Protein AF-A0A2W5XWI0-F1 (afdb_monomer_lite)

Secondary structure (DSSP, 8-state):
-HHHHHHHH--------S-HHHHHHHHHHTTTS-HHHHHHHHHHHHHH--SHHHHHHS-HHHHHHHHGGGS-HHHHHHHHHHHHHHH-SS---GGGGGS-HHHHHHHHHHSTT--HHHHHHH-

Sequence (123 aa):
MRERLRATYGKPVMEVHGRPLDELVLTVLSQSTNDRNRDVAFQRLRARMPSWELVRDAPLRDVEEAIRPGGISVVKSRRIQALLHAIGDPLDLQWLRDIPVPEAQAFLCSLPGVGRKTAACVL

Structure (mmCIF, N/CA/C/O backbone):
data_AF-A0A2W5XWI0-F1
#
_entry.id   AF-A0A2W5XWI0-F1
#
loop_
_atom_site.group_PDB
_atom_site.id
_atom_site.type_symbol
_atom_site.label_atom_id
_atom_site.label_alt_id
_atom_site.label_comp_id
_atom_site.label_asym_id
_atom_site.label_entity_id
_atom_site.label_seq_id
_atom_site.pdbx_PDB_ins_code
_atom_site.Cartn_x
_atom_site.Cartn_y
_atom_site.Cartn_z
_atom_site.occupancy
_atom_site.B_iso_or_equiv
_atom_site.auth_seq_id
_atom_site.auth_comp_id
_atom_site.auth_asym_id
_atom_site.auth_atom_id
_atom_site.pdbx_PDB_model_num
ATOM 1 N N . MET A 1 1 ? 27.384 -15.149 -14.213 1.00 65.62 1 MET A N 1
ATOM 2 C CA . MET A 1 1 ? 26.627 -14.933 -12.951 1.00 65.62 1 MET A CA 1
ATOM 3 C C . MET A 1 1 ? 25.169 -15.390 -13.060 1.00 65.62 1 MET A C 1
ATOM 5 O O . MET A 1 1 ? 24.769 -16.255 -12.295 1.00 65.62 1 MET A O 1
ATOM 9 N N . ARG A 1 2 ? 24.383 -14.870 -14.021 1.00 72.56 2 ARG A N 1
ATOM 10 C CA . ARG A 1 2 ? 22.943 -15.187 -14.165 1.00 72.56 2 ARG A CA 1
ATOM 11 C C . ARG A 1 2 ? 22.637 -16.677 -14.396 1.00 72.56 2 ARG A C 1
ATOM 13 O O . ARG A 1 2 ? 21.682 -17.181 -13.822 1.00 72.56 2 ARG A O 1
ATOM 20 N N . GLU A 1 3 ? 23.446 -17.385 -15.183 1.00 81.12 3 GLU A N 1
ATOM 21 C CA . GLU A 1 3 ? 23.235 -18.817 -15.473 1.00 81.12 3 GLU A CA 1
ATOM 22 C C . GLU A 1 3 ? 23.514 -19.726 -14.276 1.00 81.12 3 GLU A C 1
ATOM 24 O O . GLU A 1 3 ? 22.737 -20.634 -14.011 1.00 81.12 3 GLU A O 1
ATOM 29 N N . ARG A 1 4 ? 24.558 -19.430 -13.489 1.00 82.69 4 ARG A N 1
ATOM 30 C CA . ARG A 1 4 ? 24.874 -20.181 -12.263 1.00 82.69 4 ARG A CA 1
ATOM 31 C C . ARG A 1 4 ? 23.747 -20.081 -11.234 1.00 82.69 4 ARG A C 1
ATOM 33 O O . ARG A 1 4 ? 23.364 -21.090 -10.666 1.00 82.69 4 ARG A O 1
ATOM 40 N N . LEU A 1 5 ? 23.170 -18.890 -11.052 1.00 85.62 5 LEU A N 1
ATOM 41 C CA . LEU A 1 5 ? 22.016 -18.708 -10.164 1.00 85.62 5 LEU A CA 1
ATOM 42 C C . LEU A 1 5 ? 20.786 -19.481 -10.657 1.00 85.62 5 LEU A C 1
ATOM 44 O O . LEU A 1 5 ? 20.112 -20.111 -9.852 1.00 85.62 5 LEU A O 1
ATOM 48 N N . ARG A 1 6 ? 20.522 -19.481 -11.971 1.00 86.69 6 ARG A N 1
ATOM 49 C CA . ARG A 1 6 ? 19.409 -20.247 -12.555 1.00 86.69 6 ARG A CA 1
ATOM 50 C C . ARG A 1 6 ? 19.599 -21.756 -12.431 1.00 86.69 6 ARG A C 1
ATOM 52 O O . ARG A 1 6 ? 18.625 -22.456 -12.196 1.00 86.69 6 ARG A O 1
ATOM 59 N N . ALA A 1 7 ? 20.826 -22.247 -12.574 1.00 84.19 7 ALA A N 1
ATOM 60 C CA . ALA A 1 7 ? 21.135 -23.662 -12.397 1.00 84.19 7 ALA A CA 1
ATOM 61 C C . ALA A 1 7 ? 20.950 -24.114 -10.938 1.00 84.19 7 ALA A C 1
ATOM 63 O O . ALA A 1 7 ? 20.507 -25.230 -10.702 1.00 84.19 7 ALA A O 1
ATOM 64 N N . THR A 1 8 ? 21.260 -23.250 -9.964 1.00 89.25 8 THR A N 1
ATOM 65 C CA . THR A 1 8 ? 21.138 -23.577 -8.534 1.00 89.25 8 THR A CA 1
ATOM 66 C C . THR A 1 8 ? 19.720 -23.394 -7.985 1.00 89.25 8 THR A C 1
ATOM 68 O O . THR A 1 8 ? 19.273 -24.220 -7.199 1.00 89.25 8 THR A O 1
ATOM 71 N N . TYR A 1 9 ? 19.016 -22.327 -8.377 1.00 83.69 9 TYR A N 1
ATOM 72 C CA . TYR A 1 9 ? 17.737 -21.923 -7.769 1.00 83.69 9 TYR A CA 1
ATOM 73 C C . TYR A 1 9 ? 16.538 -21.984 -8.730 1.00 83.69 9 TYR A C 1
ATOM 75 O O . TYR A 1 9 ? 15.422 -21.648 -8.344 1.00 83.69 9 TYR A O 1
ATOM 83 N N . GLY A 1 10 ? 16.751 -22.380 -9.987 1.00 84.81 10 GLY A N 1
ATOM 84 C CA . GLY A 1 10 ? 15.742 -22.306 -11.041 1.00 84.81 10 GLY A CA 1
ATOM 85 C C . GLY A 1 10 ? 15.595 -20.903 -11.641 1.00 84.81 10 GLY A C 1
ATOM 86 O O . GLY A 1 10 ? 16.211 -19.923 -11.211 1.00 84.81 10 GLY A O 1
ATOM 87 N N . LYS A 1 11 ? 14.776 -20.790 -12.693 1.00 76.75 11 LYS A N 1
ATOM 88 C CA . LYS A 1 11 ? 14.330 -19.485 -13.199 1.00 76.75 11 LYS A CA 1
ATOM 89 C C . LYS A 1 11 ? 13.174 -19.020 -12.304 1.00 76.75 11 LYS A C 1
ATOM 91 O O . LYS A 1 11 ? 12.185 -19.744 -12.236 1.00 76.75 11 LYS A O 1
ATOM 96 N N . PRO A 1 12 ? 13.259 -17.839 -11.666 1.00 71.75 12 PRO A N 1
ATOM 97 C CA . PRO A 1 12 ? 12.126 -17.289 -10.935 1.00 71.75 12 PRO A CA 1
ATOM 98 C C . PRO A 1 12 ? 10.937 -17.147 -11.887 1.00 71.75 12 PRO A C 1
ATOM 100 O O . PRO A 1 12 ? 11.062 -16.511 -12.940 1.00 71.75 12 PRO A O 1
ATOM 103 N N . VAL A 1 13 ? 9.817 -17.770 -11.536 1.00 68.00 13 VAL A N 1
ATOM 104 C CA . VAL A 1 13 ? 8.533 -17.542 -12.194 1.00 68.00 13 VAL A CA 1
ATOM 105 C C . VAL A 1 13 ? 7.830 -16.477 -11.367 1.00 68.00 13 VAL A C 1
ATOM 107 O O . VAL A 1 13 ? 7.523 -16.703 -10.202 1.00 68.00 13 VAL A O 1
ATOM 110 N N . MET A 1 14 ? 7.655 -15.294 -11.950 1.00 60.41 14 MET A N 1
ATOM 111 C CA . MET A 1 14 ? 6.839 -14.238 -11.360 1.00 60.41 14 MET A CA 1
ATOM 112 C C . MET A 1 14 ? 5.439 -14.410 -11.938 1.00 60.41 14 MET A C 1
ATOM 114 O O . MET A 1 14 ? 5.205 -14.061 -13.094 1.00 60.41 14 MET A O 1
ATOM 118 N N . GLU A 1 15 ? 4.536 -15.029 -11.183 1.00 58.22 15 GLU A N 1
ATOM 119 C CA . GLU A 1 15 ? 3.130 -15.059 -11.573 1.00 58.22 15 GLU A CA 1
ATOM 120 C C . GLU A 1 15 ? 2.534 -13.666 -11.376 1.00 58.22 15 GLU A C 1
ATOM 122 O O . GLU A 1 15 ? 2.628 -13.073 -10.302 1.00 58.22 15 GLU A O 1
ATOM 127 N N . VAL A 1 16 ? 1.931 -13.123 -12.432 1.00 58.66 16 VAL A N 1
ATOM 128 C CA . VAL A 1 16 ? 1.225 -11.846 -12.357 1.00 58.66 16 VAL A CA 1
ATOM 129 C C . VAL A 1 16 ? -0.123 -12.118 -11.691 1.00 58.66 16 VAL A C 1
ATOM 131 O O . VAL A 1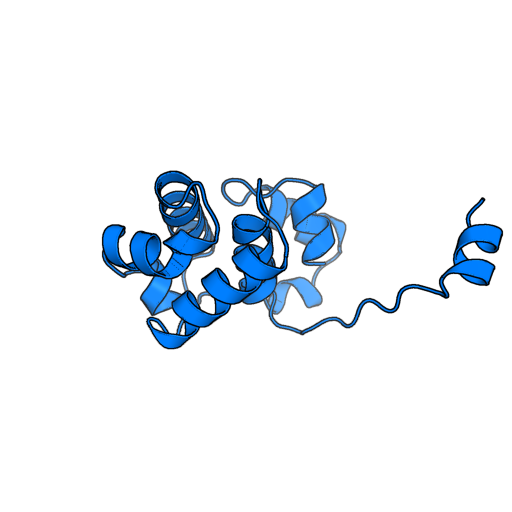 16 ? -1.054 -12.586 -12.341 1.00 58.66 16 VAL A O 1
ATOM 134 N N . HIS A 1 17 ? -0.252 -11.827 -10.392 1.00 63.44 17 HIS A N 1
ATOM 135 C CA . HIS A 1 17 ? -1.474 -12.100 -9.611 1.00 63.44 17 HIS A CA 1
ATOM 136 C C . HIS A 1 17 ? -2.715 -11.320 -10.082 1.00 63.44 17 HIS A C 1
ATOM 138 O O . HIS A 1 17 ? -3.818 -11.539 -9.579 1.00 63.44 17 HIS A O 1
ATOM 144 N N . GLY A 1 18 ? -2.536 -10.382 -11.017 1.00 68.38 18 GLY A N 1
ATOM 145 C CA . GLY A 1 18 ? -3.603 -9.637 -11.677 1.00 68.38 18 GLY A CA 1
ATOM 146 C C . GLY A 1 18 ? -4.350 -8.644 -10.784 1.00 68.38 18 GLY A C 1
ATOM 147 O O . GLY A 1 18 ? -5.416 -8.157 -11.162 1.00 68.38 18 GLY A O 1
ATOM 148 N N . ARG A 1 19 ? -3.797 -8.344 -9.607 1.00 83.62 19 ARG A N 1
ATOM 149 C CA . ARG A 1 19 ? -4.391 -7.484 -8.578 1.00 83.62 19 ARG A CA 1
ATOM 150 C C . ARG A 1 19 ? -3.407 -6.362 -8.211 1.00 83.62 19 ARG A C 1
ATOM 152 O O . ARG A 1 19 ? -2.778 -6.425 -7.160 1.00 83.62 19 ARG A O 1
ATOM 159 N N . PRO A 1 20 ? -3.240 -5.344 -9.077 1.00 87.19 20 PRO A N 1
ATOM 160 C CA . PRO A 1 20 ? -2.236 -4.288 -8.898 1.00 87.19 20 PRO A CA 1
ATOM 161 C C . PRO A 1 20 ? -2.403 -3.495 -7.592 1.00 87.19 20 PRO A C 1
ATOM 163 O O . PRO A 1 20 ? -1.414 -3.090 -6.985 1.00 87.19 20 PRO A O 1
ATOM 166 N N . LEU A 1 21 ? -3.640 -3.319 -7.113 1.00 91.94 21 LEU A N 1
ATOM 167 C CA . LEU A 1 21 ? -3.905 -2.699 -5.810 1.00 91.94 21 LEU A CA 1
ATOM 168 C C . LEU A 1 21 ? -3.410 -3.562 -4.643 1.00 91.94 21 LEU A C 1
ATOM 170 O O . LEU A 1 21 ? -2.788 -3.037 -3.719 1.00 91.94 21 LEU A O 1
ATOM 174 N N . ASP A 1 22 ? -3.635 -4.879 -4.705 1.00 93.00 22 ASP A N 1
ATOM 175 C CA . ASP A 1 22 ? -3.135 -5.817 -3.698 1.00 93.00 22 ASP A CA 1
ATOM 176 C C . ASP A 1 22 ? -1.604 -5.748 -3.635 1.00 93.00 22 ASP A C 1
ATOM 178 O O . ASP A 1 22 ? -1.049 -5.626 -2.545 1.00 93.00 22 ASP A O 1
ATOM 182 N N . GLU A 1 23 ? -0.929 -5.738 -4.788 1.00 89.75 23 GLU A N 1
ATOM 183 C CA . GLU A 1 23 ? 0.536 -5.657 -4.876 1.00 89.75 23 GLU A CA 1
ATOM 184 C C . GLU A 1 23 ? 1.095 -4.333 -4.338 1.00 89.75 23 GLU A C 1
ATOM 186 O O . GLU A 1 23 ? 2.095 -4.316 -3.609 1.00 89.75 23 GLU A O 1
ATOM 191 N N . LEU A 1 24 ? 0.433 -3.206 -4.622 1.00 91.19 24 LEU A N 1
ATOM 192 C CA . LEU A 1 24 ? 0.820 -1.913 -4.056 1.00 91.19 24 LEU A CA 1
ATOM 193 C C . LEU A 1 24 ? 0.725 -1.917 -2.531 1.00 91.19 24 LEU A C 1
ATOM 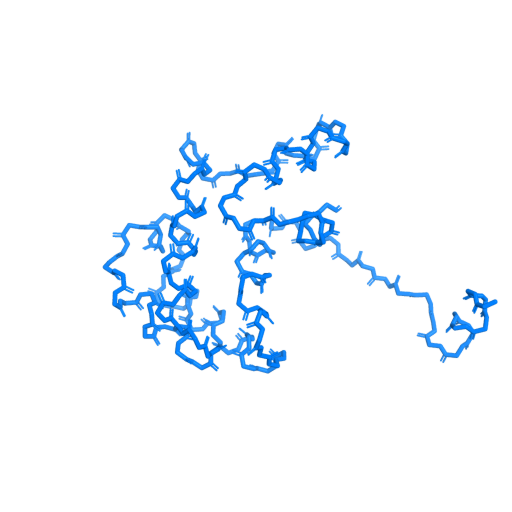195 O O . LEU A 1 24 ? 1.675 -1.520 -1.848 1.00 91.19 24 LEU A O 1
ATOM 199 N N . VAL A 1 25 ? -0.388 -2.406 -1.984 1.00 94.12 25 VAL A N 1
ATOM 200 C CA . VAL A 1 25 ? -0.588 -2.468 -0.533 1.00 94.12 25 VAL A CA 1
ATOM 201 C C . VAL A 1 25 ? 0.377 -3.465 0.110 1.00 94.12 25 VAL A C 1
ATOM 203 O O . VAL A 1 25 ? 1.009 -3.128 1.113 1.00 94.12 25 VAL A O 1
ATOM 206 N N . LEU A 1 26 ? 0.579 -4.647 -0.480 1.00 93.00 26 LEU A N 1
ATOM 207 C CA . LEU A 1 26 ? 1.575 -5.629 -0.034 1.00 93.00 26 LEU A CA 1
ATOM 208 C C . LEU A 1 26 ? 2.985 -5.038 -0.020 1.00 93.00 26 LEU A C 1
ATOM 210 O O . LEU A 1 26 ? 3.742 -5.275 0.924 1.00 93.00 26 LEU A O 1
ATOM 214 N N . THR A 1 27 ? 3.327 -4.211 -1.008 1.00 90.44 27 THR A N 1
ATOM 215 C CA . THR A 1 27 ? 4.634 -3.553 -1.058 1.00 90.44 27 THR A CA 1
ATOM 216 C C . THR A 1 27 ? 4.790 -2.473 0.012 1.00 90.44 27 THR A C 1
ATOM 218 O O . THR A 1 27 ? 5.888 -2.274 0.532 1.00 90.44 27 THR A O 1
ATOM 221 N N . VAL A 1 28 ? 3.721 -1.770 0.396 1.00 92.75 28 VAL A N 1
ATOM 222 C CA . VAL A 1 28 ? 3.770 -0.876 1.567 1.00 92.75 28 VAL A CA 1
ATOM 223 C C . VAL A 1 28 ? 3.918 -1.689 2.855 1.00 92.75 28 VAL A C 1
ATOM 225 O O . VAL A 1 28 ? 4.727 -1.347 3.722 1.00 92.75 28 VAL A O 1
ATOM 228 N N . LEU A 1 29 ? 3.189 -2.801 2.970 1.00 95.06 29 LEU A N 1
ATOM 229 C CA . LEU A 1 29 ? 3.241 -3.677 4.137 1.00 95.06 29 LEU A CA 1
ATOM 230 C C . LEU A 1 29 ? 4.600 -4.361 4.309 1.00 95.06 29 LEU A C 1
ATOM 232 O O . LEU A 1 29 ? 5.011 -4.539 5.454 1.00 95.06 29 LEU A O 1
ATOM 236 N N . SER A 1 30 ? 5.319 -4.675 3.228 1.00 92.44 30 SER A N 1
ATOM 237 C CA . SER A 1 30 ? 6.628 -5.349 3.260 1.00 92.44 30 SER A CA 1
ATOM 238 C C . SER A 1 30 ? 7.786 -4.468 3.746 1.00 92.44 30 SER A C 1
ATOM 240 O O . SER A 1 30 ? 8.858 -4.973 4.076 1.00 92.44 30 SER A O 1
ATOM 242 N N . GLN A 1 31 ? 7.588 -3.150 3.843 1.00 90.12 31 GLN A N 1
ATOM 243 C CA . GLN A 1 31 ? 8.634 -2.226 4.290 1.00 90.12 31 GLN A CA 1
ATOM 244 C C . GLN A 1 31 ? 8.990 -2.479 5.762 1.00 90.12 31 GLN A C 1
ATOM 246 O O . GLN A 1 31 ? 8.121 -2.440 6.632 1.00 90.12 31 GLN A O 1
ATOM 251 N N . SER A 1 32 ? 10.273 -2.712 6.051 1.00 92.69 32 SER A N 1
ATOM 252 C CA . SER A 1 32 ? 10.796 -2.894 7.417 1.00 92.69 32 SER A CA 1
ATOM 253 C C . SER A 1 32 ? 10.096 -4.001 8.224 1.00 92.69 32 SER A C 1
ATOM 255 O O . SER A 1 32 ? 9.856 -3.846 9.420 1.00 92.69 32 SER A O 1
ATOM 257 N N . THR A 1 33 ? 9.733 -5.112 7.575 1.00 94.25 33 THR A N 1
ATOM 258 C CA . THR A 1 33 ? 9.136 -6.288 8.226 1.00 94.25 33 THR A CA 1
ATOM 259 C C . THR A 1 33 ? 9.569 -7.580 7.529 1.00 94.25 33 THR A C 1
ATOM 261 O O . THR A 1 33 ? 10.299 -7.537 6.542 1.00 94.25 33 THR A O 1
ATOM 264 N N . ASN A 1 34 ? 9.139 -8.730 8.048 1.00 94.25 34 ASN A N 1
ATOM 265 C CA . ASN A 1 34 ? 9.317 -10.027 7.392 1.00 94.25 34 ASN A CA 1
ATOM 266 C C . ASN A 1 34 ? 8.032 -10.466 6.669 1.00 94.25 34 ASN A C 1
ATOM 268 O O . ASN A 1 34 ? 6.940 -9.975 6.966 1.00 94.25 34 ASN A O 1
ATOM 272 N N . ASP A 1 35 ? 8.163 -11.427 5.755 1.00 93.25 35 ASP A N 1
ATOM 273 C CA . ASP A 1 35 ? 7.053 -11.891 4.916 1.00 93.25 35 ASP A CA 1
ATOM 274 C C . ASP A 1 35 ? 5.886 -12.459 5.730 1.00 93.25 35 ASP A C 1
ATOM 276 O O . ASP A 1 35 ? 4.736 -12.119 5.470 1.00 93.25 35 ASP A O 1
ATOM 280 N N . ARG A 1 36 ? 6.163 -13.219 6.797 1.00 96.00 36 ARG A N 1
ATOM 281 C CA . ARG A 1 36 ? 5.116 -13.762 7.677 1.00 96.00 36 ARG A CA 1
ATOM 282 C C . ARG A 1 36 ? 4.257 -12.652 8.289 1.00 96.00 36 ARG A C 1
ATOM 284 O O . ARG A 1 36 ? 3.033 -12.743 8.289 1.00 96.00 36 ARG A O 1
ATOM 291 N N . ASN A 1 37 ? 4.884 -11.603 8.812 1.00 97.00 37 ASN A N 1
ATOM 292 C CA . ASN A 1 37 ? 4.189 -10.478 9.434 1.00 97.00 37 ASN A CA 1
ATOM 293 C C . ASN A 1 37 ? 3.441 -9.621 8.408 1.00 97.00 37 ASN A C 1
ATOM 295 O O . ASN A 1 37 ? 2.333 -9.161 8.691 1.00 97.00 37 ASN A O 1
ATOM 299 N N . ARG A 1 38 ? 4.026 -9.430 7.219 1.00 96.81 38 ARG A N 1
ATOM 300 C CA . ARG A 1 38 ? 3.372 -8.784 6.074 1.00 96.81 38 ARG A CA 1
ATOM 301 C C . ARG A 1 38 ? 2.092 -9.527 5.691 1.00 96.81 38 ARG A C 1
ATOM 303 O O . ARG A 1 38 ? 1.043 -8.896 5.592 1.00 96.81 38 ARG A O 1
ATOM 310 N N . ASP A 1 39 ? 2.164 -10.845 5.531 1.00 96.50 39 ASP A N 1
ATOM 311 C CA . ASP A 1 39 ? 1.040 -11.662 5.069 1.00 96.50 39 ASP A CA 1
ATOM 312 C C . ASP A 1 39 ? -0.080 -11.710 6.114 1.00 96.50 39 ASP A C 1
ATOM 314 O O . ASP A 1 39 ? -1.249 -11.524 5.777 1.00 96.50 39 ASP A O 1
ATOM 318 N N . VAL A 1 40 ? 0.267 -11.845 7.399 1.00 97.94 40 VAL A N 1
ATOM 319 C CA . VAL A 1 40 ? -0.704 -11.754 8.504 1.00 97.94 40 VAL A CA 1
ATOM 320 C C . VAL A 1 40 ? -1.389 -10.383 8.530 1.00 97.94 40 VAL A C 1
ATOM 322 O O . VAL A 1 40 ? -2.606 -10.309 8.709 1.00 97.94 40 VAL A O 1
ATOM 325 N N . ALA A 1 41 ? -0.640 -9.291 8.347 1.00 98.06 41 ALA A N 1
ATOM 326 C CA . ALA A 1 41 ? -1.208 -7.944 8.293 1.00 98.06 41 ALA A CA 1
ATOM 327 C C . ALA A 1 41 ? -2.150 -7.767 7.093 1.00 98.06 41 ALA A C 1
ATOM 329 O O . ALA A 1 41 ? -3.245 -7.228 7.253 1.00 98.06 41 ALA A O 1
ATOM 330 N N . PHE A 1 42 ? -1.760 -8.257 5.913 1.00 97.88 42 PHE A N 1
ATOM 331 C CA . PHE A 1 42 ? -2.584 -8.197 4.708 1.00 97.88 42 PHE A CA 1
ATOM 332 C C . PHE A 1 42 ? -3.884 -8.992 4.869 1.00 97.88 42 PHE A C 1
ATOM 334 O O . PHE A 1 42 ? -4.966 -8.462 4.622 1.00 97.88 42 PHE A O 1
ATOM 341 N N . GLN A 1 43 ? -3.805 -10.233 5.356 1.00 97.88 43 GLN A N 1
ATOM 342 C CA . GLN A 1 43 ? -4.981 -11.076 5.584 1.00 97.88 43 GLN A CA 1
ATOM 343 C C . GLN A 1 43 ? -5.950 -10.441 6.589 1.00 97.88 43 GLN A C 1
ATOM 345 O O . GLN A 1 43 ? -7.150 -10.385 6.328 1.00 97.88 43 GLN A O 1
ATOM 350 N N . ARG A 1 44 ? -5.443 -9.895 7.704 1.00 98.38 44 ARG A N 1
ATOM 351 C CA . ARG A 1 44 ? -6.263 -9.169 8.691 1.00 98.38 44 ARG A CA 1
ATOM 352 C C . ARG A 1 44 ? -6.931 -7.934 8.095 1.00 98.38 44 ARG A C 1
ATOM 354 O O . ARG A 1 44 ? -8.109 -7.702 8.359 1.00 98.38 44 ARG A O 1
ATOM 361 N N . LEU A 1 45 ? -6.194 -7.157 7.297 1.00 98.38 45 LEU A N 1
ATOM 362 C CA . LEU A 1 45 ? -6.720 -5.978 6.609 1.00 98.38 45 LEU A CA 1
ATOM 363 C C . LEU A 1 45 ? -7.886 -6.358 5.695 1.00 98.38 45 LEU A C 1
ATOM 365 O O . LEU A 1 45 ? -8.970 -5.807 5.849 1.00 98.38 45 LEU A O 1
ATOM 369 N N . ARG A 1 46 ? -7.691 -7.346 4.815 1.00 97.31 46 ARG A N 1
ATOM 370 C CA . ARG A 1 46 ? -8.716 -7.805 3.864 1.00 97.31 46 ARG A CA 1
ATOM 371 C C . ARG A 1 46 ? -9.908 -8.482 4.540 1.00 97.31 46 ARG A C 1
ATOM 373 O O . ARG A 1 46 ? -11.027 -8.332 4.067 1.00 97.31 46 ARG A O 1
ATOM 380 N N . ALA A 1 47 ? -9.696 -9.189 5.651 1.00 97.75 47 ALA A N 1
ATOM 381 C CA . ALA A 1 47 ? -10.784 -9.797 6.417 1.00 97.75 47 ALA A CA 1
ATOM 382 C C . ALA A 1 47 ? -11.675 -8.746 7.100 1.00 97.75 47 ALA A C 1
ATOM 384 O O . ALA A 1 47 ? -12.891 -8.905 7.144 1.00 97.75 47 ALA A O 1
ATOM 385 N N . ARG A 1 48 ? -11.079 -7.665 7.627 1.00 97.69 48 ARG A N 1
ATOM 386 C CA . ARG A 1 48 ? -11.818 -6.583 8.297 1.00 97.69 48 ARG A CA 1
ATOM 387 C C . ARG A 1 48 ? -12.422 -5.578 7.313 1.00 97.69 48 ARG A C 1
ATOM 389 O O . ARG A 1 48 ? -13.478 -5.021 7.591 1.00 97.69 48 ARG A O 1
ATOM 396 N N . MET A 1 49 ? -11.744 -5.330 6.196 1.00 97.88 49 MET A N 1
ATOM 397 C CA . MET A 1 49 ? -12.121 -4.369 5.156 1.00 97.88 49 MET A CA 1
ATOM 398 C C . MET A 1 49 ? -12.027 -5.059 3.782 1.00 97.88 49 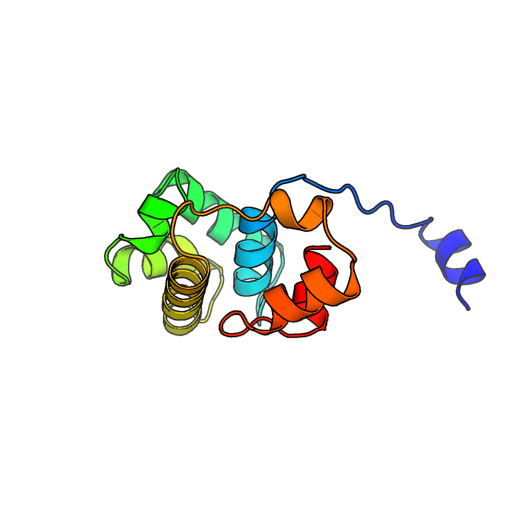MET A C 1
ATOM 400 O O . MET A 1 49 ? -10.973 -5.022 3.141 1.00 97.88 49 MET A O 1
ATOM 404 N N . PRO A 1 50 ? -13.115 -5.717 3.329 1.00 95.56 50 PRO A N 1
ATOM 405 C CA . PRO A 1 50 ? -13.102 -6.540 2.115 1.00 95.56 50 PRO A CA 1
ATOM 406 C C . PRO A 1 50 ? -12.929 -5.779 0.797 1.00 95.56 50 PRO A C 1
ATOM 408 O O . PRO A 1 50 ? -12.647 -6.406 -0.223 1.00 95.56 50 PRO A O 1
ATOM 411 N N . SER A 1 51 ? -13.078 -4.454 0.775 1.00 96.06 51 SER A N 1
ATOM 412 C CA . SER A 1 51 ? -12.853 -3.628 -0.417 1.00 96.06 51 SER A CA 1
ATOM 413 C C . SER A 1 51 ? -11.787 -2.567 -0.157 1.00 96.06 51 SER A C 1
ATOM 415 O O . SER A 1 51 ? -11.503 -2.218 0.991 1.00 96.06 51 SER A O 1
ATOM 417 N N . TRP A 1 52 ? -11.145 -2.089 -1.221 1.00 97.00 52 TRP A N 1
ATOM 418 C CA . TRP A 1 52 ? -10.101 -1.074 -1.085 1.00 97.00 52 TRP A CA 1
ATOM 419 C C . TRP A 1 52 ? -10.685 0.303 -0.752 1.00 97.00 52 TRP A C 1
ATOM 421 O O . TRP A 1 52 ? -10.061 1.063 -0.020 1.00 97.00 52 TRP A O 1
ATOM 431 N N . GLU A 1 53 ? -11.919 0.572 -1.163 1.00 97.12 53 GLU A N 1
ATOM 432 C CA . GLU A 1 53 ? -12.708 1.742 -0.769 1.00 97.12 53 GLU A CA 1
ATOM 433 C C . GLU A 1 53 ? -12.967 1.729 0.741 1.00 97.12 53 GLU A C 1
ATOM 435 O O . GLU A 1 53 ? -12.748 2.733 1.410 1.00 97.12 53 GLU A O 1
ATOM 440 N N . LEU A 1 54 ? -13.311 0.568 1.318 1.00 97.88 54 LEU A N 1
ATOM 441 C CA . LEU A 1 54 ? -13.449 0.439 2.772 1.00 97.88 54 LEU A CA 1
ATOM 442 C C . LEU A 1 54 ? -12.134 0.726 3.503 1.00 97.88 54 LEU A C 1
ATOM 444 O O . LEU A 1 54 ? -12.158 1.335 4.565 1.00 97.88 54 LEU A O 1
ATOM 448 N N . VAL A 1 55 ? -10.985 0.318 2.954 1.00 98.25 55 VAL A N 1
ATOM 449 C CA . VAL A 1 55 ? -9.675 0.654 3.541 1.00 98.25 55 VAL A CA 1
ATOM 450 C C . VAL A 1 55 ? -9.386 2.153 3.424 1.00 98.25 55 VAL A C 1
ATOM 452 O O . VAL A 1 55 ? -8.901 2.756 4.383 1.00 98.25 55 VAL A O 1
ATOM 455 N N . ARG A 1 56 ? -9.674 2.752 2.264 1.00 98.00 56 ARG A N 1
ATOM 456 C CA . ARG A 1 56 ? -9.488 4.182 1.989 1.00 98.00 56 ARG A CA 1
ATOM 457 C C . ARG A 1 56 ? -10.303 5.041 2.958 1.00 98.00 56 ARG A C 1
ATOM 459 O O . ARG A 1 56 ? -9.743 5.944 3.567 1.00 98.00 56 ARG A O 1
ATOM 466 N N . ASP A 1 57 ? -11.574 4.697 3.149 1.00 97.81 57 ASP A N 1
ATOM 467 C CA . ASP A 1 57 ? -12.548 5.547 3.840 1.00 97.81 57 ASP A CA 1
ATOM 468 C C . ASP A 1 57 ? -12.717 5.200 5.335 1.00 97.81 57 ASP A C 1
ATOM 470 O O . ASP A 1 57 ? -13.354 5.943 6.085 1.00 97.81 57 ASP A O 1
ATOM 474 N N . ALA A 1 58 ? -12.137 4.089 5.808 1.00 98.19 58 ALA A N 1
ATOM 475 C CA . ALA A 1 58 ? -12.177 3.710 7.219 1.00 98.19 58 ALA A CA 1
ATOM 476 C C . ALA A 1 58 ? -11.456 4.724 8.131 1.00 98.19 58 ALA A C 1
ATOM 478 O O . ALA A 1 58 ? -10.484 5.371 7.726 1.00 98.19 58 ALA A O 1
ATOM 479 N N . PRO A 1 59 ? -11.834 4.808 9.422 1.00 98.56 59 PRO A N 1
ATOM 480 C CA . PRO A 1 59 ? -11.032 5.517 10.408 1.00 98.56 59 PRO A CA 1
ATOM 481 C C . PRO A 1 59 ? -9.589 5.000 10.407 1.00 98.56 59 PRO A C 1
ATOM 483 O O . PRO A 1 59 ? -9.355 3.797 10.518 1.00 98.56 59 PRO A O 1
ATOM 486 N N . LEU A 1 60 ? -8.609 5.908 10.365 1.00 98.44 60 LEU A N 1
ATOM 487 C CA . LEU A 1 60 ? -7.183 5.557 10.293 1.00 98.44 60 LEU A CA 1
ATOM 488 C C . LEU A 1 60 ? -6.761 4.521 11.356 1.00 98.44 60 LEU A C 1
ATOM 490 O O . LEU A 1 60 ? -5.980 3.614 11.070 1.00 98.44 60 LEU A O 1
ATOM 494 N N . ARG A 1 61 ? -7.314 4.633 12.573 1.00 98.31 61 ARG A N 1
ATOM 495 C CA . ARG A 1 61 ? -7.071 3.706 13.694 1.00 98.31 61 ARG A CA 1
ATOM 496 C C . ARG A 1 61 ? -7.472 2.258 13.388 1.00 98.31 61 ARG A C 1
ATOM 498 O O . ARG A 1 61 ? -6.849 1.329 13.890 1.00 98.31 61 ARG A O 1
ATOM 505 N N . ASP A 1 62 ? -8.501 2.057 12.569 1.00 98.56 62 ASP A N 1
ATOM 506 C CA . ASP A 1 62 ? -9.014 0.728 12.239 1.00 98.56 62 ASP A CA 1
ATOM 507 C C . ASP A 1 62 ? -8.116 0.037 11.214 1.00 98.56 62 ASP A C 1
ATOM 509 O O . ASP A 1 62 ? -7.832 -1.157 11.352 1.00 98.56 62 ASP A O 1
ATOM 513 N N . VAL A 1 63 ? -7.600 0.803 10.246 1.00 98.62 63 VAL A N 1
ATOM 514 C CA . VAL A 1 63 ? -6.554 0.348 9.319 1.00 98.62 63 VAL A CA 1
ATOM 515 C C . VAL A 1 63 ? -5.276 0.029 10.086 1.00 98.62 63 VAL A C 1
ATOM 517 O O . VAL A 1 63 ? -4.698 -1.040 9.898 1.00 98.62 63 VAL A O 1
ATOM 520 N N . GLU A 1 64 ? -4.857 0.921 10.987 1.00 98.56 64 GLU A N 1
ATOM 521 C CA . GLU A 1 64 ? -3.671 0.733 11.822 1.00 98.56 64 GLU A CA 1
ATOM 522 C C . GLU A 1 64 ? -3.737 -0.559 12.649 1.00 98.56 64 GLU A C 1
ATOM 524 O O . GLU A 1 64 ? -2.799 -1.360 12.606 1.00 98.56 64 GLU A O 1
ATOM 529 N N . GLU A 1 65 ? -4.842 -0.803 13.359 1.00 98.50 65 GLU A N 1
ATOM 530 C CA . GLU A 1 65 ? -4.996 -2.010 14.181 1.00 98.50 65 GLU A CA 1
ATOM 531 C C . GLU A 1 65 ? -5.047 -3.285 13.328 1.00 98.50 65 GLU A C 1
ATOM 533 O O . GLU A 1 65 ? -4.520 -4.338 13.714 1.00 98.50 65 GLU A O 1
ATOM 538 N N . ALA A 1 66 ? -5.647 -3.216 12.136 1.00 98.31 66 ALA A N 1
ATOM 539 C CA . ALA A 1 66 ? -5.668 -4.352 11.223 1.00 98.31 66 ALA A CA 1
ATOM 540 C C . ALA A 1 66 ? -4.244 -4.766 10.815 1.00 98.31 66 ALA A C 1
ATOM 542 O O . ALA A 1 66 ? -3.924 -5.959 10.846 1.00 98.31 66 ALA A O 1
ATOM 543 N N . ILE A 1 67 ? -3.376 -3.789 10.531 1.00 98.38 67 ILE A N 1
ATOM 544 C CA . ILE A 1 67 ? -2.011 -4.017 10.032 1.00 98.38 67 ILE A CA 1
ATOM 545 C C . ILE A 1 67 ? -0.933 -4.044 11.123 1.00 98.38 67 ILE A C 1
ATOM 547 O O . ILE A 1 67 ? 0.248 -4.181 10.801 1.00 98.38 67 ILE A O 1
ATOM 551 N N . ARG A 1 68 ? -1.305 -3.943 12.406 1.00 97.88 68 ARG A N 1
ATOM 552 C CA . ARG A 1 68 ? -0.376 -3.900 13.552 1.00 97.88 68 ARG A CA 1
ATOM 553 C C . ARG A 1 68 ? 0.734 -4.968 13.526 1.00 97.88 68 ARG A C 1
ATOM 555 O O . ARG A 1 68 ? 1.881 -4.606 13.793 1.00 97.88 68 ARG A O 1
ATOM 562 N N . PRO A 1 69 ? 0.480 -6.238 13.137 1.00 97.50 69 PRO A N 1
ATOM 563 C CA . PRO A 1 69 ? 1.535 -7.255 13.023 1.00 97.50 69 PRO A CA 1
ATOM 564 C C . PRO A 1 69 ? 2.650 -6.905 12.027 1.00 97.50 69 PRO A C 1
ATOM 566 O O . PRO A 1 69 ? 3.779 -7.359 12.184 1.00 97.50 69 PRO A O 1
ATOM 569 N N . GLY A 1 70 ? 2.356 -6.074 11.024 1.00 94.94 70 GLY A N 1
ATOM 570 C CA . GLY A 1 70 ? 3.299 -5.652 9.993 1.00 94.94 70 GLY A CA 1
ATOM 571 C C . GLY A 1 70 ? 4.358 -4.656 10.474 1.00 94.94 70 GLY A C 1
ATOM 572 O O . GLY A 1 70 ? 5.293 -4.393 9.721 1.00 94.94 70 GLY A O 1
ATOM 573 N N . GLY A 1 71 ? 4.244 -4.117 11.695 1.00 94.56 71 GLY A N 1
ATOM 574 C CA . GLY A 1 71 ? 5.181 -3.142 12.262 1.00 94.56 71 GLY A CA 1
ATOM 575 C C . GLY A 1 71 ? 5.077 -1.746 11.631 1.00 94.56 71 GLY A C 1
ATOM 576 O O . GLY A 1 71 ? 4.670 -1.595 10.480 1.00 94.56 71 GLY A O 1
ATOM 577 N N . ILE A 1 72 ? 5.448 -0.711 12.396 1.00 95.94 72 ILE A N 1
ATOM 578 C CA . ILE A 1 72 ? 5.353 0.712 11.998 1.00 95.94 72 ILE A CA 1
ATOM 579 C C . ILE A 1 72 ? 3.948 1.064 11.451 1.00 95.94 72 ILE A C 1
ATOM 581 O O . ILE A 1 72 ? 3.792 1.792 10.467 1.00 95.94 72 ILE A O 1
ATOM 585 N N . SER A 1 73 ? 2.909 0.507 12.082 1.00 96.88 73 SER A N 1
ATOM 586 C CA . SER A 1 73 ? 1.524 0.543 11.600 1.00 96.88 73 SER A CA 1
ATOM 587 C C . SER A 1 73 ? 0.988 1.961 11.432 1.00 96.88 73 SER A C 1
ATOM 589 O O . SER A 1 73 ? 0.329 2.217 10.434 1.00 96.88 73 SER A O 1
ATOM 591 N N . VAL A 1 74 ? 1.340 2.893 12.326 1.00 97.25 74 VAL A N 1
ATOM 592 C CA . VAL A 1 74 ? 0.952 4.316 12.245 1.00 97.25 74 VAL A CA 1
ATOM 593 C C . VAL A 1 74 ? 1.382 4.955 10.918 1.00 97.25 74 VAL A C 1
ATOM 595 O O . VAL A 1 74 ? 0.642 5.727 10.312 1.00 97.25 74 VAL A O 1
ATOM 598 N N . VAL A 1 75 ? 2.601 4.657 10.455 1.00 96.44 75 VAL A N 1
ATOM 599 C CA . VAL A 1 75 ? 3.134 5.221 9.204 1.00 96.44 75 VAL A CA 1
ATOM 600 C C . VAL A 1 75 ? 2.518 4.505 8.007 1.00 96.44 75 VAL A C 1
ATOM 602 O O . VAL A 1 75 ? 2.120 5.149 7.036 1.00 96.44 75 VAL A O 1
ATOM 605 N N . LYS A 1 76 ? 2.416 3.173 8.075 1.00 96.12 76 LYS A N 1
ATOM 606 C CA . LYS A 1 76 ? 1.876 2.359 6.981 1.00 96.12 76 LYS A CA 1
ATOM 607 C C . LYS A 1 76 ? 0.394 2.622 6.735 1.00 96.12 76 LYS A C 1
ATOM 609 O O . LYS A 1 76 ? 0.014 2.724 5.576 1.00 96.12 76 LYS A O 1
ATOM 614 N N . SER A 1 77 ? -0.423 2.787 7.775 1.00 97.88 77 SER A N 1
ATOM 615 C CA . SER A 1 77 ? -1.861 3.050 7.638 1.00 97.88 77 SER A CA 1
ATOM 616 C C . SER A 1 77 ? -2.111 4.362 6.896 1.00 97.88 77 SER A C 1
ATOM 618 O O . SER A 1 77 ? -2.835 4.375 5.902 1.00 97.88 77 SER A O 1
ATOM 620 N N . ARG A 1 78 ? -1.410 5.434 7.291 1.00 97.50 78 ARG A N 1
ATOM 621 C CA . ARG A 1 78 ? -1.470 6.742 6.615 1.00 97.50 78 ARG A CA 1
ATOM 622 C C . ARG A 1 78 ? -1.030 6.644 5.162 1.00 97.50 78 ARG A C 1
ATOM 624 O O . ARG A 1 78 ? -1.663 7.224 4.288 1.00 97.50 78 ARG A O 1
ATOM 631 N N . ARG A 1 79 ? 0.052 5.906 4.898 1.00 95.69 79 ARG A N 1
ATOM 632 C CA . ARG A 1 79 ? 0.592 5.738 3.546 1.00 95.69 79 ARG A CA 1
ATOM 633 C C . ARG A 1 79 ? -0.347 4.948 2.641 1.00 95.69 79 ARG A C 1
ATOM 635 O O . ARG A 1 79 ? -0.525 5.342 1.496 1.00 95.69 79 ARG A O 1
ATOM 642 N N . ILE A 1 80 ? -0.950 3.873 3.152 1.00 96.75 80 ILE A N 1
ATOM 643 C CA . ILE A 1 80 ? -1.944 3.079 2.421 1.00 96.75 80 ILE A CA 1
ATOM 644 C C . ILE A 1 80 ? -3.135 3.963 2.052 1.00 96.75 80 ILE A C 1
ATOM 646 O O . ILE A 1 80 ? -3.466 4.049 0.877 1.00 96.75 80 ILE A O 1
ATOM 650 N N . GLN A 1 81 ? -3.734 4.674 3.012 1.00 97.88 81 GLN A N 1
ATOM 651 C CA . GLN A 1 81 ? -4.881 5.537 2.714 1.00 97.88 81 GLN A CA 1
ATOM 652 C C . GLN A 1 81 ? -4.520 6.672 1.750 1.00 97.88 81 GLN A C 1
ATOM 654 O O . GLN A 1 81 ? -5.242 6.894 0.784 1.00 97.88 81 GLN A O 1
ATOM 659 N N . ALA A 1 82 ? -3.376 7.339 1.939 1.00 96.81 82 ALA A N 1
ATOM 660 C CA . ALA A 1 82 ? -2.914 8.382 1.020 1.00 96.81 82 ALA A CA 1
ATOM 661 C C . ALA A 1 82 ? -2.712 7.859 -0.411 1.00 96.81 82 ALA A C 1
ATOM 663 O O . ALA A 1 82 ? -3.054 8.547 -1.368 1.00 96.81 82 ALA A O 1
ATOM 664 N N . LEU A 1 83 ? -2.182 6.642 -0.558 1.00 95.50 83 LEU A N 1
ATOM 665 C CA . LEU A 1 83 ? -2.026 5.987 -1.853 1.00 95.50 83 LEU A CA 1
ATOM 666 C C . LEU A 1 83 ? -3.387 5.702 -2.497 1.00 95.50 83 LEU A C 1
ATOM 668 O O . LEU A 1 83 ? -3.580 6.045 -3.657 1.00 95.50 83 LEU A O 1
ATOM 672 N N . LEU A 1 84 ? -4.334 5.126 -1.752 1.00 96.50 84 LEU A N 1
ATOM 673 C CA . LEU A 1 84 ? -5.672 4.823 -2.272 1.00 96.50 84 LEU A CA 1
ATOM 674 C C . LEU A 1 84 ? -6.443 6.100 -2.644 1.00 96.50 84 LEU A C 1
ATOM 676 O O . LEU A 1 84 ? -7.103 6.136 -3.676 1.00 96.50 84 LEU A O 1
ATOM 680 N N . HIS A 1 85 ? -6.310 7.177 -1.865 1.00 96.62 85 HIS A N 1
ATOM 681 C CA . HIS A 1 85 ? -6.869 8.482 -2.228 1.00 96.62 85 HIS A CA 1
ATOM 682 C C . HIS A 1 85 ? -6.224 9.080 -3.483 1.00 96.62 85 HIS A C 1
ATOM 684 O O . HIS A 1 85 ? -6.928 9.687 -4.283 1.00 96.62 85 HIS A O 1
ATOM 690 N N . ALA A 1 86 ? -4.912 8.910 -3.672 1.00 95.38 86 ALA A N 1
ATOM 691 C CA . ALA A 1 86 ? -4.209 9.428 -4.846 1.00 95.38 86 ALA A CA 1
ATOM 692 C C . ALA A 1 86 ? -4.581 8.702 -6.149 1.00 95.38 86 ALA A C 1
ATOM 694 O O . ALA A 1 86 ? -4.484 9.300 -7.215 1.00 95.38 86 ALA A O 1
ATOM 695 N N . ILE A 1 87 ? -5.004 7.436 -6.071 1.00 94.56 87 ILE A N 1
ATOM 696 C CA . ILE A 1 87 ? -5.518 6.689 -7.230 1.00 94.56 87 ILE A CA 1
ATOM 697 C C . ILE A 1 87 ? -6.886 7.237 -7.663 1.00 94.56 87 ILE A C 1
ATOM 699 O O . ILE A 1 87 ? -7.146 7.345 -8.857 1.00 94.56 87 ILE A O 1
ATOM 703 N N . GLY A 1 88 ? -7.722 7.647 -6.706 1.00 92.31 88 GLY A N 1
ATOM 704 C CA . GLY A 1 88 ? -9.025 8.250 -6.980 1.00 92.31 88 GLY A CA 1
ATOM 705 C C . GLY A 1 88 ? -10.118 7.232 -7.311 1.00 92.31 88 GLY A C 1
ATOM 706 O O . GLY A 1 88 ? -10.000 6.051 -6.982 1.00 92.31 88 GLY A O 1
ATOM 707 N N . ASP A 1 89 ? -11.204 7.726 -7.911 1.00 90.75 89 ASP A N 1
ATO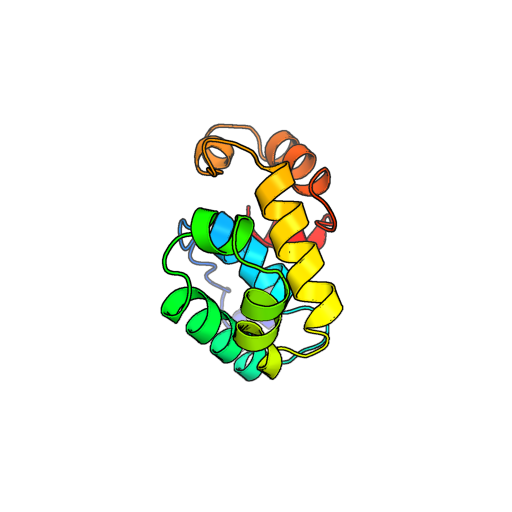M 708 C CA . ASP A 1 89 ? -12.364 6.935 -8.327 1.00 90.75 89 ASP A CA 1
ATOM 709 C C . ASP A 1 89 ? -12.433 6.822 -9.867 1.00 90.75 89 ASP A C 1
ATOM 711 O O . ASP A 1 89 ? -12.277 7.836 -10.554 1.00 90.75 89 ASP A O 1
ATOM 715 N N . PRO A 1 90 ? -12.726 5.631 -10.426 1.00 90.00 90 PRO A N 1
ATOM 716 C CA . PRO A 1 90 ? -12.810 4.356 -9.719 1.00 90.00 90 PRO A CA 1
ATOM 717 C C . PRO A 1 90 ? -11.437 3.940 -9.178 1.00 90.00 90 PRO A C 1
ATOM 719 O O . PRO A 1 90 ? -10.407 4.222 -9.789 1.00 90.00 90 PRO A O 1
ATOM 722 N N . LEU A 1 91 ? -11.434 3.246 -8.039 1.00 93.00 91 LEU A N 1
ATOM 723 C CA . LEU A 1 91 ? -10.215 2.736 -7.421 1.00 93.00 91 LEU A CA 1
ATOM 724 C C . LEU A 1 91 ? -9.719 1.522 -8.216 1.00 93.00 91 LEU A C 1
ATOM 726 O O . LEU A 1 91 ? -9.941 0.371 -7.843 1.00 93.00 91 LEU A O 1
ATOM 730 N N . ASP A 1 92 ? -9.096 1.799 -9.360 1.00 89.56 92 ASP A N 1
ATOM 731 C CA . ASP A 1 92 ? -8.689 0.811 -10.350 1.00 89.56 92 ASP A CA 1
ATOM 732 C C . ASP A 1 92 ? -7.333 1.150 -10.986 1.00 89.56 92 ASP A C 1
ATOM 734 O O . ASP A 1 92 ? -6.996 2.302 -11.256 1.00 89.56 92 ASP A O 1
ATOM 738 N N . LEU A 1 93 ? -6.559 0.100 -11.247 1.00 91.06 93 LEU A N 1
ATOM 739 C CA . LEU A 1 93 ? -5.256 0.148 -11.905 1.00 91.06 93 LEU A CA 1
ATOM 740 C C . LEU A 1 93 ? -5.128 -0.899 -13.021 1.00 91.06 93 LEU A C 1
ATOM 742 O O . LEU A 1 93 ? -4.025 -1.126 -13.515 1.00 91.06 93 LEU A O 1
ATOM 746 N N . GLN A 1 94 ? -6.214 -1.575 -13.418 1.00 88.69 94 GLN A N 1
ATOM 747 C CA . GLN A 1 94 ? -6.150 -2.584 -14.482 1.00 88.69 94 GLN A CA 1
ATOM 748 C C . GLN A 1 94 ? -5.728 -1.979 -15.827 1.00 88.69 94 GLN A C 1
ATOM 750 O O . GLN A 1 94 ? -4.994 -2.627 -16.571 1.00 88.69 94 GLN A O 1
ATOM 755 N N . TRP A 1 95 ? -6.092 -0.718 -16.080 1.00 89.50 95 TRP A N 1
ATOM 756 C CA . TRP A 1 95 ? -5.697 0.046 -17.269 1.00 89.50 95 TRP A CA 1
ATOM 757 C C . TRP A 1 95 ? -4.175 0.200 -17.438 1.00 89.50 95 TRP A C 1
ATOM 759 O O . TRP A 1 95 ? -3.707 0.450 -18.546 1.00 89.50 95 TRP A O 1
ATOM 769 N N . LEU A 1 96 ? -3.373 0.000 -16.378 1.00 90.06 96 LEU A N 1
ATOM 770 C CA . LEU A 1 96 ? -1.907 0.012 -16.482 1.00 90.06 96 LEU A CA 1
ATOM 771 C C . LEU A 1 96 ? -1.369 -1.067 -17.433 1.00 90.06 96 LEU A C 1
ATOM 773 O O . LEU A 1 96 ? -0.257 -0.929 -17.935 1.00 90.06 96 LEU A O 1
ATOM 777 N N . ARG A 1 97 ? -2.138 -2.135 -17.681 1.00 86.44 97 ARG A N 1
ATOM 778 C CA . ARG A 1 97 ? -1.764 -3.207 -18.617 1.00 86.44 97 ARG A CA 1
ATOM 779 C C . ARG A 1 97 ? -1.832 -2.777 -20.079 1.00 86.44 97 ARG A C 1
ATOM 781 O O . ARG A 1 97 ? -1.168 -3.388 -20.912 1.00 86.44 97 ARG A O 1
ATOM 788 N N . ASP A 1 98 ? -2.623 -1.752 -20.370 1.00 90.44 98 ASP A N 1
ATOM 789 C CA . ASP A 1 98 ? -2.937 -1.326 -21.733 1.00 90.44 98 ASP A CA 1
ATOM 790 C C . ASP A 1 98 ? -2.048 -0.165 -22.203 1.00 90.44 98 ASP A C 1
ATOM 792 O O . ASP A 1 98 ? -2.158 0.283 -23.345 1.00 90.44 98 ASP A O 1
ATOM 796 N N . ILE A 1 99 ? -1.144 0.313 -21.341 1.00 91.88 99 ILE A N 1
ATOM 797 C CA . ILE A 1 99 ? -0.228 1.419 -21.630 1.00 91.88 99 ILE A CA 1
ATOM 798 C C . ILE A 1 99 ? 1.244 0.971 -21.601 1.00 91.88 99 ILE A C 1
ATOM 800 O O . ILE A 1 99 ? 1.583 -0.047 -20.989 1.00 91.88 99 ILE A O 1
ATOM 804 N N . PRO A 1 100 ? 2.167 1.715 -22.241 1.00 95.19 100 PRO A N 1
ATOM 805 C CA . PRO A 1 100 ? 3.588 1.387 -22.216 1.00 95.19 100 PRO A CA 1
ATOM 806 C C . PRO A 1 100 ? 4.172 1.343 -20.795 1.00 95.19 100 PRO A C 1
ATOM 808 O O . PRO A 1 100 ? 3.929 2.226 -19.975 1.00 95.19 100 PRO A O 1
ATOM 811 N N . VAL A 1 101 ? 5.045 0.362 -20.531 1.00 91.06 101 VAL A N 1
ATOM 812 C CA . VAL A 1 101 ? 5.735 0.182 -19.234 1.00 91.06 101 VAL A CA 1
ATOM 813 C C . VAL A 1 101 ? 6.364 1.477 -18.688 1.00 91.06 101 VAL A C 1
ATOM 815 O O . VAL A 1 101 ? 6.205 1.736 -17.494 1.00 91.06 101 VAL A O 1
ATOM 818 N N . PRO A 1 102 ? 7.044 2.327 -19.491 1.00 93.69 102 PRO A N 1
ATOM 819 C CA . PRO A 1 102 ? 7.585 3.590 -18.985 1.00 93.69 102 PRO A CA 1
ATOM 820 C C . PRO A 1 102 ? 6.513 4.550 -18.453 1.00 93.69 102 PRO A C 1
ATOM 822 O O . PRO A 1 102 ? 6.740 5.204 -17.436 1.00 93.69 102 PRO A O 1
ATOM 825 N N . GLU A 1 103 ? 5.352 4.615 -19.107 1.00 93.62 103 GLU A N 1
ATOM 826 C CA . GLU A 1 103 ? 4.222 5.454 -18.693 1.00 93.62 103 GLU A CA 1
ATOM 827 C C . GLU A 1 103 ? 3.568 4.894 -17.429 1.00 93.62 103 GLU A C 1
ATOM 829 O O . GLU A 1 103 ? 3.350 5.633 -16.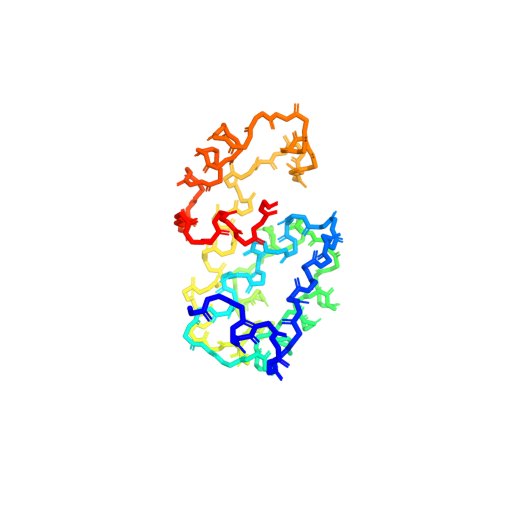468 1.00 93.62 103 GLU A O 1
ATOM 834 N N . ALA A 1 104 ? 3.360 3.575 -17.374 1.00 92.56 104 ALA A N 1
ATOM 835 C CA . ALA A 1 104 ? 2.813 2.907 -16.198 1.00 92.56 104 ALA A CA 1
ATOM 836 C C . ALA A 1 104 ? 3.726 3.091 -14.977 1.00 92.56 104 ALA A C 1
ATOM 838 O O . ALA A 1 104 ? 3.273 3.409 -13.877 1.00 92.56 104 ALA A O 1
ATOM 839 N N . GLN A 1 105 ? 5.041 2.969 -15.177 1.00 92.69 105 GLN A N 1
ATOM 840 C CA . GLN A 1 105 ? 6.032 3.197 -14.132 1.00 92.69 105 GLN A CA 1
ATOM 841 C C . GLN A 1 105 ? 6.048 4.662 -13.680 1.00 92.69 105 GLN A C 1
ATOM 843 O O . GLN A 1 105 ? 6.173 4.920 -12.483 1.00 92.69 105 GLN A O 1
ATOM 848 N N . ALA A 1 106 ? 5.926 5.618 -14.608 1.00 93.50 106 ALA A N 1
ATOM 849 C CA . ALA A 1 106 ? 5.859 7.040 -14.284 1.00 93.50 106 ALA A CA 1
ATOM 850 C C . ALA A 1 106 ? 4.612 7.370 -13.453 1.00 93.50 106 ALA A C 1
ATOM 852 O O . ALA A 1 106 ? 4.738 8.036 -12.423 1.00 93.50 106 ALA A O 1
ATOM 853 N N . PHE A 1 107 ? 3.445 6.842 -13.839 1.00 93.88 107 PHE A N 1
ATOM 854 C CA . PHE A 1 107 ? 2.218 6.963 -13.053 1.00 93.88 107 PHE A CA 1
ATOM 855 C C . PHE A 1 107 ? 2.405 6.381 -11.649 1.00 93.88 107 PHE A C 1
ATOM 857 O O . PHE A 1 107 ? 2.222 7.090 -10.661 1.00 93.88 107 PHE A O 1
ATOM 864 N N . LEU A 1 108 ? 2.850 5.125 -11.539 1.00 92.06 108 LEU A N 1
ATOM 865 C CA . LEU A 1 108 ? 3.057 4.480 -10.242 1.00 92.06 108 LEU A CA 1
ATOM 866 C C . LEU A 1 108 ? 4.034 5.272 -9.368 1.00 92.06 108 LEU A C 1
ATOM 868 O O . LEU A 1 108 ? 3.750 5.494 -8.199 1.00 92.06 108 LEU A O 1
ATOM 872 N N . CYS A 1 109 ? 5.149 5.756 -9.920 1.00 92.50 109 CYS A N 1
ATOM 873 C CA . CYS A 1 109 ? 6.121 6.565 -9.180 1.00 92.50 109 CYS A CA 1
ATOM 874 C C . CYS A 1 109 ? 5.604 7.946 -8.749 1.00 92.50 109 CYS A C 1
ATOM 876 O O . CYS A 1 109 ? 6.227 8.570 -7.891 1.00 92.50 109 CYS A O 1
ATOM 878 N N . SER A 1 110 ? 4.497 8.427 -9.320 1.00 92.88 110 SER A N 1
ATOM 879 C CA . SER A 1 110 ? 3.836 9.650 -8.855 1.00 92.88 110 SER A CA 1
ATOM 880 C C . SER A 1 110 ? 3.022 9.423 -7.575 1.00 92.88 110 SER A C 1
ATOM 882 O O . SER A 1 110 ? 2.775 10.371 -6.827 1.00 92.88 110 SER A O 1
ATOM 884 N N . LEU A 1 111 ? 2.649 8.170 -7.279 1.00 91.69 111 LEU A N 1
ATOM 885 C CA . LEU A 1 111 ? 1.853 7.835 -6.104 1.00 91.69 111 LEU A CA 1
ATOM 886 C C . LEU A 1 111 ? 2.653 8.030 -4.802 1.00 91.69 111 LEU A C 1
ATOM 888 O O . LEU A 1 111 ? 3.845 7.696 -4.740 1.00 91.69 111 LEU A O 1
ATOM 892 N N . PRO A 1 112 ? 2.005 8.501 -3.716 1.00 86.81 112 PRO A N 1
ATOM 893 C CA . PRO A 1 112 ? 2.660 8.764 -2.442 1.00 86.81 112 PRO A CA 1
ATOM 894 C C . PRO A 1 112 ? 3.446 7.566 -1.907 1.00 86.81 112 PRO A C 1
ATOM 896 O O . PRO A 1 112 ? 2.913 6.612 -1.340 1.00 86.81 112 PRO A O 1
ATOM 899 N N . GLY A 1 113 ? 4.770 7.653 -2.022 1.00 82.69 113 GLY A N 1
ATOM 900 C CA . GLY A 1 113 ? 5.666 6.652 -1.473 1.00 82.69 113 GLY A CA 1
ATOM 901 C C . GLY A 1 113 ? 5.899 5.398 -2.289 1.00 82.69 113 GLY A C 1
ATOM 902 O O . GLY A 1 113 ? 6.425 4.420 -1.752 1.00 82.69 113 GLY A O 1
ATOM 903 N N . VAL A 1 114 ? 5.560 5.452 -3.568 1.00 87.12 114 VAL A N 1
ATOM 904 C CA . VAL A 1 114 ? 5.927 4.443 -4.549 1.00 87.12 114 VAL A CA 1
ATOM 905 C C . VAL A 1 114 ? 7.208 4.896 -5.248 1.00 87.12 114 VAL A C 1
ATOM 907 O O . VAL A 1 114 ? 7.235 5.869 -5.990 1.00 87.12 114 VAL A O 1
ATOM 910 N N . GLY A 1 115 ? 8.314 4.199 -4.986 1.00 86.25 115 GLY A N 1
ATOM 911 C CA . GLY A 1 115 ? 9.573 4.408 -5.707 1.00 86.25 115 GLY A CA 1
ATOM 912 C C . GLY A 1 115 ? 9.712 3.468 -6.904 1.00 86.25 115 GLY A C 1
ATOM 913 O O . GLY A 1 115 ? 8.938 2.527 -7.053 1.00 86.25 115 GLY A O 1
ATOM 914 N N . ARG A 1 116 ? 10.770 3.643 -7.710 1.00 86.19 116 ARG A N 1
ATOM 915 C CA . ARG A 1 116 ? 11.059 2.782 -8.881 1.00 86.19 116 ARG A CA 1
ATOM 916 C C . ARG A 1 116 ? 11.067 1.285 -8.555 1.00 86.19 116 ARG A C 1
ATOM 918 O O . ARG A 1 116 ? 10.581 0.488 -9.345 1.00 86.19 116 ARG A O 1
ATOM 925 N N . LYS A 1 117 ? 11.586 0.907 -7.380 1.00 83.50 117 LYS A N 1
ATOM 926 C CA . LYS A 1 117 ? 11.585 -0.489 -6.919 1.00 83.50 117 LYS A CA 1
ATOM 927 C C . LYS A 1 117 ? 10.162 -1.011 -6.705 1.00 83.50 117 LYS A C 1
ATOM 929 O O . LYS A 1 117 ? 9.861 -2.109 -7.138 1.00 83.50 117 LYS A O 1
ATOM 934 N N . THR A 1 118 ? 9.316 -0.225 -6.042 1.00 83.0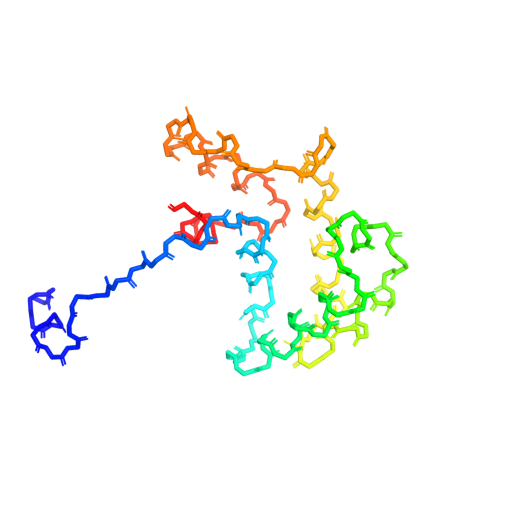0 118 THR A N 1
ATOM 935 C CA . THR A 1 118 ? 7.915 -0.580 -5.786 1.00 83.00 118 THR A CA 1
ATOM 936 C C . THR A 1 118 ? 7.127 -0.655 -7.085 1.00 83.00 118 THR A C 1
ATOM 938 O O . THR A 1 118 ? 6.410 -1.622 -7.288 1.00 83.00 118 THR A O 1
ATOM 941 N N . ALA A 1 119 ? 7.307 0.315 -7.986 1.00 85.88 119 ALA A N 1
ATOM 942 C CA . ALA A 1 119 ? 6.655 0.300 -9.292 1.00 85.88 119 ALA A CA 1
ATOM 943 C C . ALA A 1 119 ? 7.010 -0.970 -10.086 1.00 85.88 119 ALA A C 1
ATOM 945 O O . ALA A 1 119 ? 6.127 -1.615 -10.635 1.00 85.88 119 ALA A O 1
ATOM 946 N N . ALA A 1 120 ? 8.276 -1.393 -10.053 1.00 84.31 120 ALA A N 1
ATOM 947 C CA . ALA A 1 120 ? 8.729 -2.629 -10.693 1.00 84.31 120 ALA A CA 1
ATOM 948 C C . ALA A 1 120 ? 8.226 -3.928 -10.027 1.00 84.31 120 ALA A C 1
ATOM 950 O O . ALA A 1 120 ? 8.424 -4.995 -10.591 1.00 84.31 120 ALA A O 1
ATOM 951 N N . CYS A 1 121 ? 7.641 -3.872 -8.825 1.00 78.94 121 CYS A N 1
ATOM 952 C CA . CYS A 1 121 ? 6.971 -5.028 -8.215 1.00 78.94 121 CYS A CA 1
ATOM 953 C C . CYS A 1 121 ? 5.507 -5.159 -8.663 1.00 78.94 121 CYS A C 1
ATOM 955 O O . CYS A 1 121 ? 4.921 -6.217 -8.472 1.00 78.94 121 CYS A O 1
ATOM 957 N N . VAL A 1 122 ? 4.922 -4.090 -9.211 1.00 80.88 122 VAL A N 1
ATOM 958 C CA . VAL A 1 122 ? 3.513 -4.031 -9.636 1.00 80.88 122 VAL A CA 1
ATOM 959 C C . VAL A 1 122 ? 3.364 -4.300 -11.139 1.00 80.88 122 VAL A C 1
ATOM 961 O O . VAL A 1 122 ? 2.336 -4.833 -11.551 1.00 80.88 122 VAL A O 1
ATOM 964 N N . LEU A 1 123 ? 4.373 -3.916 -11.933 1.00 82.19 123 LEU A N 1
ATOM 965 C CA . LEU A 1 123 ? 4.480 -4.130 -13.385 1.00 82.19 123 LEU A CA 1
ATOM 966 C C . LEU A 1 123 ? 5.136 -5.474 -13.712 1.00 82.19 123 LEU A C 1
ATOM 968 O O . LEU A 1 123 ? 4.651 -6.142 -14.650 1.00 82.19 123 LEU A O 1
#

Radius of gyration: 15.54 Å; chains: 1; bounding box: 40×33×36 Å

Foldseek 3Di:
DVVVCCVVPNDDDDDQPLCLLLLLLLVLLQPPADPVLSVQLSVLQCVVQVDLVSLLPPDLVSNLVSSVSSPPSNVSSVLSNQQQVLCPPPSDDSCLVVDDLVVQLVSQCVGRPRDSVSSVSSD

pLDDT: mean 90.76, std 8.9, range [58.22, 98.62]